Protein AF-A0A850H7E3-F1 (afdb_monomer)

Structure (mmCIF, N/CA/C/O backbone):
data_AF-A0A850H7E3-F1
#
_entry.id   AF-A0A850H7E3-F1
#
loop_
_atom_site.group_PDB
_atom_site.id
_atom_site.type_symbol
_atom_site.label_atom_id
_atom_site.label_alt_id
_atom_site.label_comp_id
_atom_site.label_asym_id
_atom_site.label_entity_id
_atom_site.label_seq_id
_atom_site.pdbx_PDB_ins_code
_atom_site.Cartn_x
_atom_site.Cartn_y
_atom_site.Cartn_z
_atom_site.occupancy
_atom_site.B_iso_or_equiv
_atom_site.auth_seq_id
_atom_site.auth_comp_id
_atom_site.auth_asym_id
_atom_site.auth_atom_id
_atom_site.pdbx_PDB_model_num
ATOM 1 N N . MET A 1 1 ? -4.028 -33.479 -9.562 1.00 43.28 1 MET A N 1
ATOM 2 C CA . MET A 1 1 ? -2.696 -32.838 -9.561 1.00 43.28 1 MET A CA 1
ATOM 3 C C . MET A 1 1 ? -2.918 -31.419 -10.043 1.00 43.28 1 MET A C 1
ATOM 5 O O . MET A 1 1 ? -3.562 -31.262 -11.069 1.00 43.28 1 MET A O 1
ATOM 9 N N . SER A 1 2 ? -2.573 -30.423 -9.227 1.00 51.19 2 SER A N 1
ATOM 10 C CA . SER A 1 2 ? -2.854 -29.012 -9.516 1.00 51.19 2 SER A CA 1
ATOM 11 C C . SER A 1 2 ? -1.908 -28.524 -10.608 1.00 51.19 2 SER A C 1
ATOM 13 O O . SER A 1 2 ? -0.6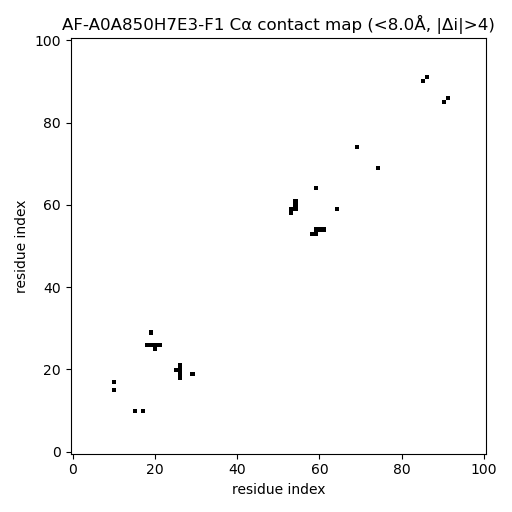99 -28.583 -10.418 1.00 51.19 2 SER A O 1
ATOM 15 N N . ASP A 1 3 ? -2.466 -28.048 -11.716 1.00 57.88 3 ASP A N 1
ATOM 16 C CA . ASP A 1 3 ? -1.761 -27.459 -12.863 1.00 57.88 3 ASP A CA 1
ATOM 17 C C . ASP A 1 3 ? -1.409 -25.987 -12.577 1.00 57.88 3 ASP A C 1
ATOM 19 O O . ASP A 1 3 ? -1.729 -25.074 -13.334 1.00 57.88 3 ASP A O 1
ATOM 23 N N . ALA A 1 4 ? -0.856 -25.728 -11.387 1.00 56.25 4 ALA A N 1
ATOM 24 C CA . ALA A 1 4 ? -0.347 -24.403 -11.068 1.00 56.25 4 ALA A CA 1
ATOM 25 C C . ALA A 1 4 ? 0.999 -24.256 -11.788 1.00 56.25 4 ALA A C 1
ATOM 27 O O . ALA A 1 4 ? 1.841 -25.145 -11.634 1.00 56.25 4 ALA A O 1
ATOM 28 N N . PRO A 1 5 ? 1.216 -23.184 -12.571 1.00 55.84 5 PRO A N 1
ATOM 29 C CA . PRO A 1 5 ? 2.503 -22.973 -13.213 1.00 55.84 5 PRO A CA 1
ATOM 30 C C . PRO A 1 5 ? 3.584 -22.941 -12.135 1.00 55.84 5 PRO A C 1
ATOM 32 O O . PRO A 1 5 ? 3.434 -22.245 -11.127 1.00 55.84 5 PRO A O 1
ATOM 35 N N . ASP A 1 6 ? 4.643 -23.722 -12.343 1.00 69.00 6 ASP A N 1
ATOM 36 C CA . ASP A 1 6 ? 5.800 -23.746 -11.457 1.00 69.00 6 ASP A CA 1
ATOM 37 C C . ASP A 1 6 ? 6.442 -22.358 -11.516 1.00 69.00 6 ASP A C 1
ATOM 39 O O . ASP A 1 6 ? 7.054 -21.968 -12.516 1.00 69.00 6 ASP A O 1
ATOM 43 N N . LEU A 1 7 ? 6.179 -21.545 -10.491 1.00 59.38 7 LEU A N 1
ATOM 44 C CA . LEU A 1 7 ? 6.781 -20.227 -10.401 1.00 59.38 7 LEU A CA 1
ATOM 45 C C . LEU A 1 7 ? 8.279 -20.440 -10.185 1.00 59.38 7 LEU A C 1
ATOM 47 O O . LEU A 1 7 ? 8.650 -21.195 -9.283 1.00 59.38 7 LEU A O 1
ATOM 51 N N . PRO A 1 8 ? 9.148 -19.785 -10.975 1.00 58.56 8 PRO A N 1
ATOM 52 C CA . PRO A 1 8 ? 10.580 -19.930 -10.795 1.00 58.56 8 PRO A CA 1
ATOM 53 C C . PRO A 1 8 ? 10.931 -19.573 -9.354 1.00 58.56 8 PRO A C 1
ATOM 55 O O . PRO A 1 8 ? 10.547 -18.513 -8.849 1.00 58.56 8 PRO A O 1
ATOM 58 N N . VAL A 1 9 ? 11.632 -20.488 -8.683 1.00 61.38 9 VAL A N 1
ATOM 59 C CA . VAL A 1 9 ? 12.078 -20.277 -7.309 1.00 61.38 9 VAL A CA 1
ATOM 60 C C . VAL A 1 9 ? 12.966 -19.041 -7.314 1.00 61.38 9 VAL A C 1
ATOM 62 O O . VAL A 1 9 ? 14.022 -19.023 -7.947 1.00 61.38 9 VAL A O 1
ATOM 65 N N . GLY A 1 10 ? 12.497 -17.986 -6.648 1.00 52.16 10 GLY A N 1
ATOM 66 C CA . GLY A 1 10 ? 13.242 -16.742 -6.537 1.00 52.16 10 GLY A CA 1
ATOM 67 C C . GLY A 1 10 ? 14.605 -16.963 -5.870 1.00 52.16 10 GLY A C 1
ATOM 68 O O . GLY A 1 10 ? 14.787 -17.939 -5.132 1.00 52.16 10 GLY A O 1
ATOM 69 N N . PRO A 1 11 ? 15.571 -16.061 -6.103 1.00 54.81 11 PRO A N 1
ATOM 70 C CA . PRO A 1 11 ? 16.864 -16.128 -5.452 1.00 54.81 11 PRO A CA 1
ATOM 71 C C . PRO A 1 11 ? 16.702 -16.174 -3.937 1.00 54.81 11 PRO A C 1
ATOM 73 O O . PRO A 1 11 ? 15.792 -15.572 -3.359 1.00 54.81 11 PRO A O 1
ATOM 76 N N . ARG A 1 12 ? 17.613 -16.895 -3.280 1.00 56.53 12 ARG A N 1
ATOM 77 C CA . ARG A 1 12 ? 17.671 -16.925 -1.817 1.00 56.53 12 ARG A CA 1
ATOM 78 C C . ARG A 1 12 ? 17.847 -15.499 -1.294 1.00 56.53 12 ARG A C 1
ATOM 80 O O . ARG A 1 12 ? 18.556 -14.696 -1.899 1.00 56.53 12 ARG A O 1
ATOM 87 N N . ALA A 1 13 ? 17.240 -15.194 -0.149 1.00 47.72 13 ALA A N 1
ATOM 88 C CA . ALA A 1 13 ? 17.417 -13.900 0.503 1.00 47.72 13 ALA A CA 1
ATOM 89 C C . ALA A 1 13 ? 18.919 -13.586 0.670 1.00 47.72 13 ALA A C 1
ATOM 91 O O . ALA A 1 13 ? 19.647 -14.344 1.309 1.00 47.72 13 ALA A O 1
ATOM 92 N N . GLY A 1 14 ? 19.378 -12.485 0.065 1.00 53.12 14 GLY A N 1
ATOM 93 C CA . GLY A 1 14 ? 20.781 -12.051 0.084 1.00 53.12 14 GLY A CA 1
ATOM 94 C C . GLY A 1 14 ? 21.596 -12.378 -1.174 1.00 53.12 14 GLY A C 1
ATOM 95 O O . GLY A 1 14 ? 22.686 -11.829 -1.325 1.00 53.12 14 GLY A O 1
ATOM 96 N N . ASP A 1 15 ? 21.077 -13.195 -2.093 1.00 60.50 15 ASP A N 1
ATOM 97 C CA . ASP A 1 15 ? 21.722 -13.457 -3.380 1.00 60.50 15 ASP A CA 1
ATOM 98 C C . ASP A 1 15 ? 21.415 -12.331 -4.379 1.00 60.50 15 ASP A C 1
ATOM 100 O O . ASP A 1 15 ? 20.276 -12.133 -4.808 1.00 60.50 15 ASP A O 1
ATOM 104 N N . ARG A 1 16 ? 22.445 -11.545 -4.709 1.00 54.47 16 ARG A N 1
ATOM 105 C CA . ARG A 1 16 ? 22.347 -10.402 -5.628 1.00 54.47 16 ARG A CA 1
ATOM 106 C C . ARG A 1 16 ? 22.673 -10.767 -7.078 1.00 54.47 16 ARG A C 1
ATOM 108 O O . ARG A 1 16 ? 22.382 -9.942 -7.949 1.00 54.47 16 ARG A O 1
ATOM 115 N N . GLU A 1 17 ? 23.232 -11.952 -7.339 1.00 60.44 17 GLU A N 1
ATOM 116 C CA . GLU A 1 17 ? 23.808 -12.317 -8.644 1.00 60.44 17 GLU A CA 1
ATOM 117 C C . GLU A 1 17 ? 22.936 -13.241 -9.497 1.00 60.44 17 GLU A C 1
ATOM 119 O O . GLU A 1 17 ? 23.107 -13.260 -10.711 1.00 60.44 17 GLU A O 1
ATOM 124 N N . THR A 1 18 ? 21.961 -13.949 -8.924 1.00 66.56 18 THR A N 1
ATOM 125 C CA . THR A 1 18 ? 21.050 -14.778 -9.731 1.00 66.56 18 THR A CA 1
ATOM 126 C C . THR A 1 18 ? 20.168 -13.916 -10.646 1.00 66.56 18 THR A C 1
ATOM 128 O O . THR A 1 18 ? 19.382 -13.087 -10.173 1.00 66.56 18 THR A O 1
ATOM 131 N N . THR A 1 19 ? 20.278 -14.129 -11.957 1.00 66.12 19 THR A N 1
ATOM 132 C CA . THR A 1 19 ? 19.403 -13.546 -12.982 1.00 66.12 19 THR A CA 1
ATOM 133 C C . THR A 1 19 ? 18.313 -14.543 -13.386 1.00 66.12 19 THR A C 1
ATOM 135 O O . THR A 1 19 ? 18.529 -15.751 -13.450 1.00 66.12 19 THR A O 1
ATOM 138 N N . PHE A 1 20 ? 17.111 -14.038 -13.632 1.00 71.69 20 PHE A N 1
ATOM 139 C CA . PHE A 1 20 ? 15.949 -14.766 -14.133 1.00 71.69 20 PHE A CA 1
ATOM 140 C C . PHE A 1 20 ? 15.899 -14.807 -15.664 1.00 71.69 20 PHE A C 1
ATOM 142 O O . PHE A 1 20 ? 15.336 -15.738 -16.236 1.00 71.69 20 PHE A O 1
ATOM 149 N N . PHE A 1 21 ? 16.452 -13.787 -16.326 1.00 80.50 21 PHE A N 1
ATOM 150 C CA . PHE A 1 21 ? 16.476 -13.662 -17.782 1.00 80.50 21 PHE A CA 1
ATOM 151 C C . PHE A 1 21 ? 17.857 -13.221 -18.277 1.00 80.50 21 PHE A C 1
ATOM 153 O O . PHE A 1 21 ? 18.567 -12.501 -17.578 1.00 80.50 21 PHE A O 1
ATOM 160 N N . ASP A 1 22 ? 18.197 -13.595 -19.514 1.00 80.56 22 ASP A N 1
ATOM 161 C CA . ASP A 1 22 ? 19.421 -13.134 -20.193 1.00 80.56 22 ASP A CA 1
ATOM 162 C C . ASP A 1 22 ? 19.348 -11.650 -20.586 1.00 80.56 22 ASP A C 1
ATOM 164 O O . ASP A 1 22 ? 20.363 -10.963 -20.685 1.00 80.56 22 ASP A O 1
ATOM 168 N N . ASP A 1 23 ? 18.134 -11.149 -20.831 1.00 82.69 23 ASP A N 1
ATOM 169 C CA . ASP A 1 23 ? 17.886 -9.745 -21.140 1.00 82.69 23 ASP A CA 1
ATOM 170 C C . ASP A 1 23 ? 17.928 -8.922 -19.839 1.00 82.69 23 ASP A C 1
ATOM 172 O O . ASP A 1 23 ? 17.034 -9.071 -18.995 1.00 82.69 23 ASP A O 1
ATOM 176 N N . PRO A 1 24 ? 18.919 -8.025 -19.670 1.00 75.94 24 PRO A N 1
ATOM 177 C CA . PRO A 1 24 ? 19.110 -7.293 -18.423 1.00 75.94 24 PRO A CA 1
ATOM 178 C C . PRO A 1 24 ? 17.944 -6.348 -18.103 1.00 75.94 24 PRO A C 1
ATOM 180 O O . PRO A 1 24 ? 17.676 -6.077 -16.934 1.00 75.94 24 PRO A O 1
ATOM 183 N N . VAL A 1 25 ? 17.211 -5.855 -19.109 1.00 80.12 25 VAL A N 1
ATOM 184 C CA . VAL A 1 25 ? 16.035 -5.002 -18.880 1.00 80.12 25 VAL A CA 1
ATOM 185 C C . VAL A 1 25 ? 14.889 -5.835 -18.309 1.00 80.12 25 VAL A C 1
ATOM 187 O O . VAL A 1 25 ? 14.252 -5.420 -17.337 1.00 80.12 25 VAL A O 1
ATOM 190 N N . LYS A 1 26 ? 14.652 -7.031 -18.863 1.00 80.75 26 LYS A N 1
ATOM 191 C CA . LYS A 1 26 ? 13.615 -7.954 -18.368 1.00 80.75 26 LYS A CA 1
ATOM 192 C C . LYS A 1 26 ? 13.951 -8.490 -16.981 1.00 80.75 26 LYS A C 1
ATOM 194 O O . LYS A 1 26 ? 13.059 -8.576 -16.139 1.00 80.75 26 LYS A O 1
ATOM 199 N N . ASP A 1 27 ? 15.221 -8.803 -16.732 1.00 79.50 27 ASP A N 1
ATOM 200 C CA . ASP A 1 27 ? 15.690 -9.264 -15.426 1.00 79.50 27 ASP A CA 1
ATOM 201 C C . ASP A 1 27 ? 15.461 -8.212 -14.334 1.00 79.50 27 ASP A C 1
ATOM 203 O O . ASP A 1 27 ? 14.845 -8.492 -13.302 1.00 79.50 27 ASP A O 1
ATOM 207 N N . HIS A 1 28 ? 15.870 -6.966 -14.590 1.00 74.19 28 HIS A N 1
ATOM 208 C CA . HIS A 1 28 ? 15.654 -5.867 -13.655 1.00 74.19 28 HIS A CA 1
ATOM 209 C C . HIS A 1 28 ? 14.170 -5.582 -13.417 1.00 74.19 28 HIS A C 1
ATOM 211 O O . HIS A 1 28 ? 13.779 -5.370 -12.269 1.00 74.19 28 HIS A O 1
ATOM 217 N N . LEU A 1 29 ? 13.336 -5.624 -14.462 1.00 81.62 29 LEU A N 1
ATOM 218 C CA . LEU A 1 29 ? 11.889 -5.449 -14.326 1.00 81.62 29 LEU A CA 1
ATOM 219 C C . LEU A 1 29 ? 11.279 -6.528 -13.420 1.00 81.62 29 LEU A C 1
ATOM 221 O O . LEU A 1 29 ? 10.538 -6.199 -12.492 1.00 81.62 29 LEU A O 1
ATOM 225 N N . LEU A 1 30 ? 11.603 -7.804 -13.662 1.00 81.19 30 LEU A N 1
ATOM 226 C CA . LEU A 1 30 ? 11.093 -8.907 -12.850 1.00 81.19 30 LEU A CA 1
ATOM 227 C C . LEU A 1 30 ? 11.584 -8.797 -11.405 1.00 81.19 30 LEU A C 1
ATOM 229 O O . LEU A 1 30 ? 10.786 -8.934 -10.481 1.00 81.19 30 LEU A O 1
ATOM 233 N N . ARG A 1 31 ? 12.864 -8.476 -11.191 1.00 77.69 31 ARG A N 1
ATOM 234 C CA . ARG A 1 31 ? 13.414 -8.261 -9.848 1.00 77.69 31 ARG A CA 1
ATOM 235 C C . ARG A 1 31 ? 12.688 -7.131 -9.117 1.00 77.69 31 ARG A C 1
ATOM 237 O O . ARG A 1 31 ? 12.309 -7.304 -7.962 1.00 77.69 31 ARG A O 1
ATOM 244 N N . SER A 1 32 ? 12.446 -5.999 -9.778 1.00 78.75 32 SER A N 1
ATOM 245 C CA . SER A 1 32 ? 11.660 -4.900 -9.208 1.00 78.75 32 SER A CA 1
ATOM 246 C C . SER A 1 32 ? 10.233 -5.331 -8.867 1.00 78.75 32 SER A C 1
ATOM 248 O O . SER A 1 32 ? 9.749 -5.001 -7.786 1.00 78.75 32 SER A O 1
ATOM 250 N N . LEU A 1 33 ? 9.575 -6.103 -9.737 1.00 84.56 33 LEU A N 1
ATOM 251 C CA . LEU A 1 33 ? 8.223 -6.610 -9.497 1.00 84.56 33 LEU A CA 1
ATOM 252 C C . LEU A 1 33 ? 8.168 -7.568 -8.300 1.00 84.56 33 LEU A C 1
ATOM 254 O O . LEU A 1 33 ? 7.272 -7.450 -7.462 1.00 84.56 33 LEU A O 1
ATOM 258 N N . VAL A 1 34 ? 9.133 -8.485 -8.192 1.00 81.81 34 VAL A N 1
ATOM 259 C CA . VAL A 1 34 ? 9.257 -9.409 -7.057 1.00 81.81 34 VAL A CA 1
ATOM 260 C C . VAL A 1 34 ? 9.441 -8.626 -5.759 1.00 81.81 34 VAL A C 1
ATOM 262 O O . VAL A 1 34 ? 8.687 -8.846 -4.814 1.00 81.81 34 VAL A O 1
ATOM 265 N N . THR A 1 35 ? 10.364 -7.659 -5.732 1.00 81.94 35 THR A N 1
ATOM 266 C CA . THR A 1 35 ? 10.589 -6.801 -4.559 1.00 81.94 35 THR A CA 1
ATOM 267 C C . THR A 1 35 ? 9.315 -6.060 -4.153 1.00 81.94 35 THR A C 1
ATOM 269 O O . THR A 1 35 ? 8.904 -6.143 -3.000 1.00 81.94 35 THR A O 1
ATOM 272 N N . VAL A 1 36 ? 8.633 -5.390 -5.090 1.00 86.56 36 VAL A N 1
ATOM 273 C CA . VAL A 1 36 ? 7.378 -4.669 -4.798 1.00 86.56 36 VAL A CA 1
ATOM 274 C C . VAL A 1 36 ? 6.292 -5.616 -4.280 1.00 86.56 36 VAL A C 1
ATOM 276 O O . VAL A 1 36 ? 5.551 -5.260 -3.367 1.00 86.56 36 VAL A O 1
ATOM 279 N N . THR A 1 37 ? 6.207 -6.832 -4.821 1.00 86.06 37 THR A N 1
ATOM 280 C CA . THR A 1 37 ? 5.236 -7.842 -4.377 1.00 86.06 37 THR A CA 1
ATOM 281 C C . THR A 1 37 ? 5.520 -8.304 -2.947 1.00 86.06 37 THR A C 1
ATOM 283 O O . THR A 1 37 ? 4.590 -8.416 -2.147 1.00 86.06 37 THR A O 1
ATOM 286 N N . MET A 1 38 ? 6.791 -8.528 -2.601 1.00 84.31 38 MET A N 1
ATOM 287 C CA . MET A 1 38 ? 7.200 -8.891 -1.241 1.00 84.31 38 MET A CA 1
ATOM 288 C C . MET A 1 38 ? 6.889 -7.769 -0.245 1.00 84.31 38 MET A C 1
ATOM 290 O O . MET A 1 38 ? 6.246 -8.019 0.774 1.00 84.31 38 MET A O 1
ATOM 294 N N . GLU A 1 39 ? 7.255 -6.526 -0.566 1.00 88.88 39 GLU A N 1
ATOM 295 C CA . GLU A 1 39 ? 6.948 -5.358 0.271 1.00 88.88 39 GLU A CA 1
ATOM 296 C C . GLU A 1 39 ? 5.430 -5.159 0.446 1.00 88.88 39 GLU A C 1
ATOM 298 O O . GLU A 1 39 ? 4.952 -4.848 1.542 1.00 88.88 39 GLU A O 1
ATOM 303 N N . LEU A 1 40 ? 4.637 -5.401 -0.607 1.00 91.69 40 LEU A N 1
ATOM 304 C CA . LEU A 1 40 ? 3.175 -5.357 -0.536 1.00 91.69 40 LEU A CA 1
ATOM 305 C C . LEU A 1 40 ? 2.614 -6.448 0.387 1.00 91.69 40 LEU A C 1
ATOM 307 O O . LEU A 1 40 ? 1.680 -6.171 1.140 1.00 91.69 40 LEU A O 1
ATOM 311 N N . SER A 1 41 ? 3.171 -7.662 0.352 1.00 91.50 41 SER A N 1
ATOM 312 C CA . SER A 1 41 ? 2.770 -8.754 1.249 1.00 91.50 41 SER A CA 1
ATOM 313 C C . SER A 1 41 ? 2.998 -8.375 2.711 1.00 91.50 41 SER A C 1
ATOM 315 O O . SER A 1 41 ? 2.063 -8.411 3.504 1.00 91.50 41 SER A O 1
ATOM 317 N N . VAL A 1 42 ? 4.205 -7.911 3.050 1.00 94.56 42 VAL A N 1
ATOM 318 C CA . VAL A 1 42 ? 4.547 -7.477 4.416 1.00 94.56 42 VAL A CA 1
ATOM 319 C C . VAL A 1 42 ? 3.658 -6.315 4.866 1.00 94.56 42 VAL A C 1
ATOM 321 O O . VAL A 1 42 ? 3.190 -6.281 6.005 1.00 94.56 42 VAL A O 1
ATOM 324 N N . THR A 1 43 ? 3.376 -5.368 3.967 1.00 95.19 43 THR A N 1
ATOM 325 C CA . THR A 1 43 ? 2.468 -4.248 4.251 1.00 95.19 43 THR A CA 1
ATOM 326 C C . THR A 1 43 ? 1.053 -4.738 4.568 1.00 95.19 43 THR A C 1
ATOM 328 O O . THR A 1 43 ? 0.448 -4.255 5.525 1.00 95.19 43 THR A O 1
ATOM 331 N N . ARG A 1 44 ? 0.528 -5.708 3.806 1.00 95.19 44 ARG A N 1
ATOM 332 C CA . ARG A 1 44 ? -0.795 -6.308 4.046 1.00 95.19 44 ARG A CA 1
ATOM 333 C C . ARG A 1 44 ? -0.853 -7.055 5.374 1.00 95.19 44 ARG A C 1
ATOM 335 O O . ARG A 1 44 ? -1.799 -6.839 6.125 1.00 95.19 44 ARG A O 1
ATOM 342 N N . ASP A 1 45 ? 0.169 -7.840 5.702 1.00 97.25 45 ASP A N 1
ATOM 343 C CA . ASP A 1 45 ? 0.244 -8.548 6.987 1.00 97.25 45 ASP A CA 1
ATOM 344 C C . ASP A 1 45 ? 0.266 -7.567 8.165 1.00 97.25 45 ASP A C 1
ATOM 346 O O . ASP A 1 45 ? -0.409 -7.759 9.183 1.00 97.25 45 ASP A O 1
ATOM 350 N N . ARG A 1 46 ? 0.997 -6.455 8.013 1.00 97.31 46 ARG A N 1
ATOM 351 C CA . ARG A 1 46 ? 1.044 -5.395 9.021 1.00 97.31 46 ARG A CA 1
ATOM 352 C C . ARG A 1 46 ? -0.296 -4.672 9.165 1.00 97.31 46 ARG A C 1
ATOM 354 O O . ARG A 1 46 ? -0.675 -4.359 10.291 1.00 97.31 46 ARG A O 1
ATOM 361 N N . LEU A 1 47 ? -1.009 -4.419 8.067 1.00 95.06 47 LEU A N 1
ATOM 362 C CA . LEU A 1 47 ? -2.360 -3.848 8.104 1.00 95.06 47 LEU A CA 1
ATOM 363 C C . LEU A 1 47 ? -3.336 -4.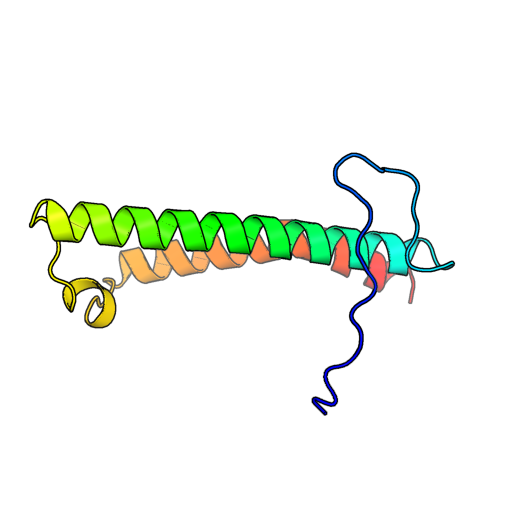789 8.814 1.00 95.06 47 LEU A C 1
ATOM 365 O O . LEU A 1 47 ? -3.955 -4.365 9.781 1.00 95.06 47 LEU A O 1
ATOM 369 N N . ALA A 1 48 ? -3.380 -6.068 8.439 1.00 93.56 48 ALA A N 1
ATOM 370 C CA . ALA A 1 48 ? -4.227 -7.061 9.102 1.00 93.56 48 ALA A CA 1
ATOM 371 C C . ALA A 1 48 ? -3.936 -7.158 10.613 1.00 93.56 48 ALA A C 1
ATOM 373 O O . ALA A 1 48 ? -4.850 -7.241 11.432 1.00 93.56 48 ALA A O 1
ATOM 374 N N . SER A 1 49 ? -2.659 -7.078 11.001 1.00 95.69 49 SER A N 1
ATOM 375 C CA . SER A 1 49 ? -2.259 -7.055 12.414 1.00 95.69 49 SER A CA 1
ATOM 376 C C . SER A 1 49 ? -2.760 -5.801 13.143 1.00 95.69 49 SER A C 1
ATOM 378 O O . SER A 1 49 ? -3.230 -5.891 14.275 1.00 95.69 49 SER A O 1
ATOM 380 N N . LEU A 1 50 ? -2.684 -4.626 12.505 1.00 95.38 50 LEU A N 1
ATOM 381 C CA . LEU A 1 50 ? -3.220 -3.380 13.064 1.00 95.38 50 LEU A CA 1
ATOM 382 C C . LEU A 1 50 ? -4.744 -3.444 13.223 1.00 95.38 50 LEU A C 1
ATOM 384 O O . LEU A 1 50 ? -5.259 -3.037 14.261 1.00 95.38 50 LEU A O 1
ATOM 388 N N . GLU A 1 51 ? -5.455 -3.981 12.233 1.00 92.56 51 GLU A N 1
ATOM 389 C CA . GLU A 1 51 ? -6.908 -4.169 12.282 1.00 92.56 51 GLU A CA 1
ATOM 390 C C . GLU A 1 51 ? -7.315 -5.098 13.433 1.00 92.56 51 GLU A C 1
ATOM 392 O O . GLU A 1 51 ? -8.228 -4.777 14.196 1.00 92.56 51 GLU A O 1
ATOM 397 N N . ALA A 1 52 ? -6.588 -6.204 13.625 1.00 92.56 52 ALA A N 1
ATOM 398 C CA . ALA A 1 52 ? -6.812 -7.123 14.737 1.00 92.56 52 ALA A CA 1
ATOM 399 C C . ALA A 1 52 ? -6.614 -6.442 16.104 1.00 92.56 52 ALA A C 1
ATOM 401 O O . ALA A 1 52 ? -7.477 -6.563 16.974 1.00 92.56 52 ALA A O 1
ATOM 402 N N . LEU A 1 53 ? -5.532 -5.674 16.276 1.00 95.69 53 LEU A N 1
ATOM 403 C CA . LEU A 1 53 ? -5.249 -4.945 17.520 1.00 95.69 53 LEU A CA 1
ATOM 404 C C . LEU A 1 53 ? -6.288 -3.847 17.809 1.00 95.69 53 LEU A C 1
ATOM 406 O O . LEU A 1 53 ? -6.702 -3.660 18.955 1.00 95.69 53 LEU A O 1
ATOM 410 N N . LEU A 1 54 ? -6.740 -3.118 16.785 1.00 94.12 54 LEU A N 1
ATOM 411 C CA . LEU A 1 54 ? -7.785 -2.094 16.923 1.00 94.12 54 LEU A CA 1
ATOM 412 C C . LEU A 1 54 ? -9.143 -2.700 17.293 1.00 94.12 54 LEU A C 1
ATOM 414 O O . LEU A 1 54 ? -9.884 -2.115 18.085 1.00 94.12 54 LEU A O 1
ATOM 418 N N .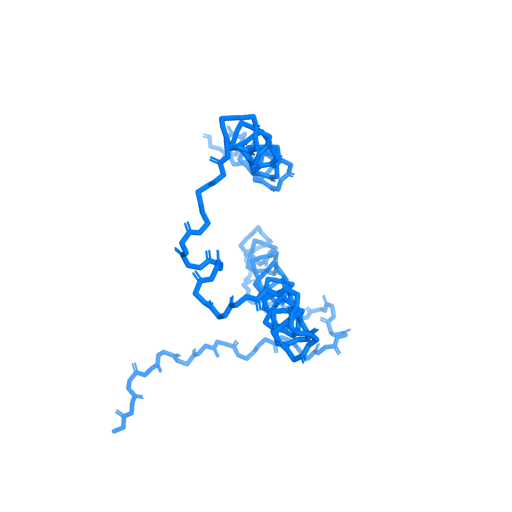 LYS A 1 55 ? -9.448 -3.886 16.760 1.00 92.56 55 LYS A N 1
ATOM 419 C CA . LYS A 1 55 ? -10.635 -4.656 17.135 1.00 92.56 55 LYS A CA 1
ATOM 420 C C . LYS A 1 55 ? -10.547 -5.171 18.571 1.00 92.56 55 LYS A C 1
ATOM 422 O O . LYS A 1 55 ? -11.501 -5.010 19.326 1.00 92.56 55 LYS A O 1
ATOM 427 N N . GLU A 1 56 ? -9.421 -5.768 18.960 1.00 94.06 56 GLU A N 1
ATOM 428 C CA . GLU A 1 56 ? -9.202 -6.297 20.316 1.00 94.06 56 GLU A CA 1
ATOM 429 C C . GLU A 1 56 ? -9.278 -5.193 21.380 1.00 94.06 56 GLU A C 1
ATOM 431 O O . GLU A 1 56 ? -9.878 -5.382 22.435 1.00 94.06 56 GLU A O 1
ATOM 436 N N . SER A 1 57 ? -8.741 -4.011 21.073 1.00 95.06 57 SER A N 1
ATOM 437 C CA . SER A 1 57 ? -8.825 -2.831 21.944 1.00 95.06 57 SER A CA 1
ATOM 438 C C . SER A 1 57 ? -10.201 -2.150 21.955 1.00 95.06 57 SER A C 1
ATOM 440 O O . SER A 1 57 ? -10.402 -1.205 22.717 1.00 95.06 57 SER A O 1
ATOM 442 N N . GLY A 1 58 ? -11.152 -2.606 21.132 1.00 92.00 58 GLY A N 1
ATOM 443 C CA . GLY A 1 58 ? -12.502 -2.044 21.044 1.00 92.00 58 GLY A CA 1
ATOM 444 C C . GLY A 1 58 ? -12.575 -0.649 20.412 1.00 92.00 58 GLY A C 1
ATOM 445 O O . GLY A 1 58 ? -13.601 0.015 20.535 1.00 92.00 58 GLY A O 1
ATOM 446 N N . VAL A 1 59 ? -11.508 -0.192 19.746 1.00 92.75 59 VAL A N 1
ATOM 447 C CA . VAL A 1 59 ? -11.441 1.135 19.103 1.00 92.75 59 VAL A CA 1
ATOM 448 C C . VAL A 1 59 ? -12.236 1.159 17.798 1.00 92.75 59 VAL A C 1
ATOM 450 O O . VAL A 1 59 ? -12.858 2.167 17.468 1.00 92.75 59 VAL A O 1
ATOM 453 N N . VAL A 1 60 ? -12.218 0.053 17.050 1.00 89.12 60 VAL A N 1
ATOM 454 C CA . VAL A 1 60 ? -12.873 -0.080 15.742 1.00 89.12 60 VAL A CA 1
ATOM 455 C C . VAL A 1 60 ? -13.684 -1.377 15.727 1.00 89.12 60 VAL A C 1
ATOM 457 O O . VAL A 1 60 ? -13.185 -2.424 16.138 1.00 89.12 60 VAL A O 1
ATOM 460 N N . SER A 1 61 ? -14.941 -1.332 15.273 1.00 87.19 61 SER A N 1
ATOM 461 C CA . SER A 1 61 ? -15.722 -2.556 15.050 1.00 87.19 61 SER A CA 1
ATOM 462 C C . SER A 1 61 ? -15.245 -3.265 13.780 1.00 87.19 61 SER A C 1
ATOM 464 O O . SER A 1 61 ? -14.723 -2.625 12.872 1.00 87.19 61 SER A O 1
ATOM 466 N N . ALA A 1 62 ? -15.446 -4.584 13.691 1.00 80.50 62 ALA A N 1
ATOM 467 C CA . ALA A 1 62 ? -15.050 -5.349 12.503 1.00 80.50 62 ALA A CA 1
ATOM 468 C C . ALA A 1 62 ? -15.632 -4.749 11.207 1.00 80.50 62 ALA A C 1
ATOM 470 O O . ALA A 1 62 ? -14.924 -4.625 10.215 1.00 80.50 62 ALA A O 1
ATOM 471 N N . ASP A 1 63 ? -16.877 -4.279 11.267 1.00 87.94 63 ASP A N 1
ATOM 472 C CA . ASP A 1 63 ? -17.607 -3.778 10.101 1.00 87.94 63 ASP A CA 1
ATOM 473 C C . ASP A 1 63 ? -17.269 -2.312 9.768 1.00 87.94 63 ASP A C 1
ATOM 475 O O . ASP A 1 63 ? -17.616 -1.815 8.696 1.00 87.94 63 ASP A O 1
ATOM 479 N N . ALA A 1 64 ? -16.616 -1.579 10.679 1.00 88.69 64 ALA A N 1
ATOM 480 C CA . ALA A 1 64 ? -16.340 -0.154 10.490 1.00 88.69 64 ALA A CA 1
ATOM 481 C C . ALA A 1 64 ? -15.358 0.103 9.342 1.00 88.69 64 ALA A C 1
ATOM 483 O O . ALA A 1 64 ? -15.457 1.137 8.690 1.00 88.69 64 ALA A O 1
ATOM 484 N 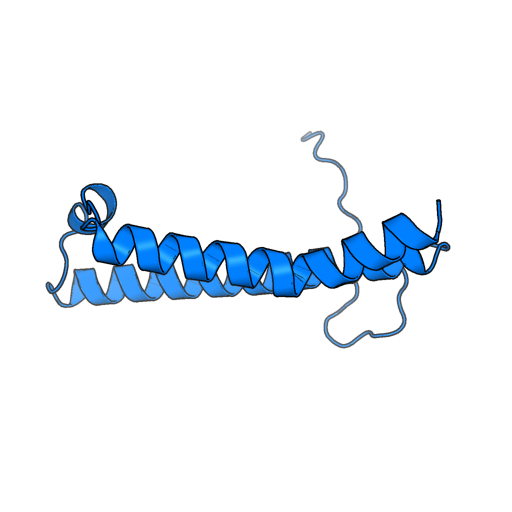N . LEU A 1 65 ? -14.435 -0.825 9.076 1.00 84.19 65 LEU A N 1
ATOM 485 C CA . LEU A 1 65 ? -13.527 -0.734 7.930 1.00 84.19 65 LEU A CA 1
ATOM 486 C C . LEU A 1 65 ? -14.258 -0.988 6.610 1.00 84.19 65 LEU A C 1
ATOM 488 O O . LEU A 1 65 ? -14.109 -0.198 5.680 1.00 84.19 65 LEU A O 1
ATOM 492 N N . ASP A 1 66 ? -15.093 -2.027 6.555 1.00 85.81 66 ASP A N 1
ATOM 493 C CA . ASP A 1 66 ? -15.851 -2.398 5.351 1.00 85.81 66 ASP A CA 1
ATOM 494 C C . ASP A 1 66 ? -16.898 -1.344 4.968 1.00 85.81 66 ASP A C 1
ATOM 496 O O . ASP A 1 66 ? -17.227 -1.163 3.795 1.00 85.81 66 ASP A O 1
ATOM 500 N N . THR A 1 67 ? -17.418 -0.624 5.962 1.00 91.88 67 THR A N 1
ATOM 501 C CA . THR A 1 67 ? -18.425 0.429 5.773 1.00 91.88 67 THR A CA 1
ATOM 502 C C . THR A 1 67 ? -17.830 1.836 5.697 1.00 91.88 67 THR A C 1
ATOM 504 O O . THR A 1 67 ? -18.569 2.795 5.456 1.00 91.88 67 THR A O 1
ATOM 507 N N . LEU A 1 68 ? -16.510 1.986 5.870 1.00 90.50 68 LEU A N 1
ATOM 508 C CA . LEU A 1 68 ? -15.847 3.286 5.876 1.00 90.50 68 LEU A CA 1
ATOM 509 C C . LEU A 1 68 ? -15.997 3.984 4.522 1.00 90.50 68 LEU A C 1
ATOM 511 O O . LEU A 1 68 ? -15.353 3.625 3.534 1.00 90.50 68 LEU A O 1
ATOM 515 N N . GLN A 1 69 ? -16.766 5.068 4.507 1.00 92.81 69 GLN A N 1
ATOM 516 C CA . GLN A 1 69 ? -16.785 6.012 3.398 1.00 92.81 69 GLN A CA 1
ATOM 517 C C . GLN A 1 69 ? -15.865 7.190 3.729 1.00 92.81 69 GLN A C 1
ATOM 519 O O . GLN A 1 69 ? -16.175 7.963 4.638 1.00 92.81 69 GLN A O 1
ATOM 524 N N . PRO A 1 70 ? -14.716 7.337 3.041 1.00 89.81 70 PRO A N 1
ATOM 525 C CA . PRO A 1 70 ? -13.886 8.517 3.215 1.00 89.81 70 PRO A CA 1
ATOM 526 C C . PRO A 1 70 ? -14.663 9.757 2.769 1.00 89.81 70 PRO A C 1
ATOM 528 O O . PRO A 1 70 ? -15.357 9.735 1.751 1.00 89.81 70 PRO A O 1
ATOM 531 N N . ASP A 1 71 ? -14.514 10.851 3.512 1.00 95.88 71 ASP A N 1
ATOM 532 C CA . ASP A 1 71 ? -15.018 12.141 3.062 1.00 95.88 71 ASP A CA 1
ATOM 533 C C . ASP A 1 71 ? -14.302 12.607 1.779 1.00 95.88 71 ASP A C 1
ATOM 535 O O . ASP A 1 71 ? -13.278 12.058 1.353 1.00 95.88 71 ASP A O 1
ATOM 539 N N . MET A 1 72 ? -14.866 13.637 1.146 1.00 95.81 72 MET A N 1
ATOM 540 C CA . MET A 1 72 ? -14.357 14.200 -0.108 1.00 95.81 72 MET A CA 1
ATOM 541 C C . MET A 1 72 ? -12.870 14.570 -0.028 1.00 95.81 72 MET A C 1
ATOM 543 O O . MET A 1 72 ? -12.123 14.339 -0.980 1.00 95.81 72 MET A O 1
ATOM 547 N N . GL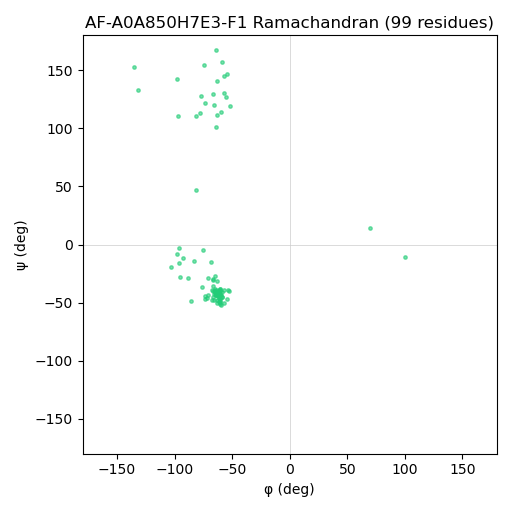U A 1 73 ? -12.431 15.128 1.099 1.00 96.69 73 GLU A N 1
ATOM 548 C CA . GLU A 1 73 ? -11.050 15.574 1.265 1.00 96.69 73 GLU A CA 1
ATOM 549 C C . GLU A 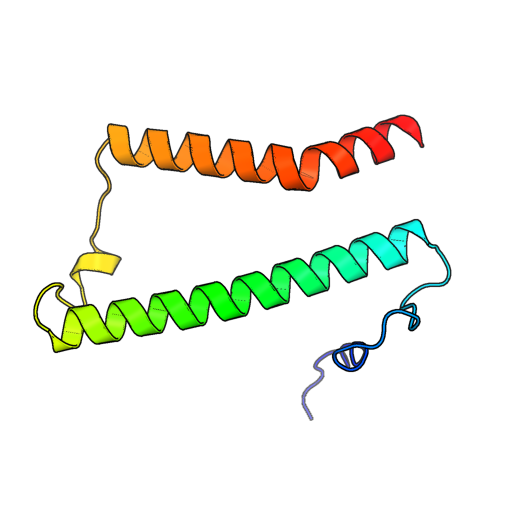1 73 ? -10.096 14.387 1.432 1.00 96.69 73 GLU A C 1
ATOM 551 O O . GLU A 1 73 ? -9.069 14.307 0.759 1.00 96.69 73 GLU A O 1
ATOM 556 N N . THR A 1 74 ? -10.464 13.404 2.248 1.00 95.06 74 THR A N 1
ATOM 557 C CA . THR A 1 74 ? -9.713 12.162 2.447 1.00 95.06 74 THR A CA 1
ATOM 558 C C . THR A 1 74 ? -9.595 11.382 1.144 1.00 95.06 74 THR A C 1
ATOM 560 O O . THR A 1 74 ? -8.513 10.890 0.811 1.00 95.06 74 THR A O 1
ATOM 563 N N . ALA A 1 75 ? -10.680 11.284 0.372 1.00 94.56 75 ALA A N 1
ATOM 564 C CA . ALA A 1 75 ? -10.668 10.650 -0.941 1.00 94.56 75 ALA A CA 1
ATOM 565 C C . ALA A 1 75 ? -9.696 11.363 -1.896 1.00 94.56 75 ALA A C 1
ATOM 567 O O . ALA A 1 75 ? -8.858 10.710 -2.520 1.00 94.56 75 ALA A O 1
ATOM 568 N N . ARG A 1 76 ? -9.734 12.702 -1.946 1.00 96.69 76 ARG A N 1
ATOM 569 C CA . ARG A 1 76 ? -8.828 13.525 -2.764 1.00 96.69 76 ARG A CA 1
ATOM 570 C C . ARG A 1 76 ? -7.361 13.364 -2.357 1.00 96.69 76 ARG A C 1
ATOM 572 O O . ARG A 1 76 ? -6.492 13.239 -3.219 1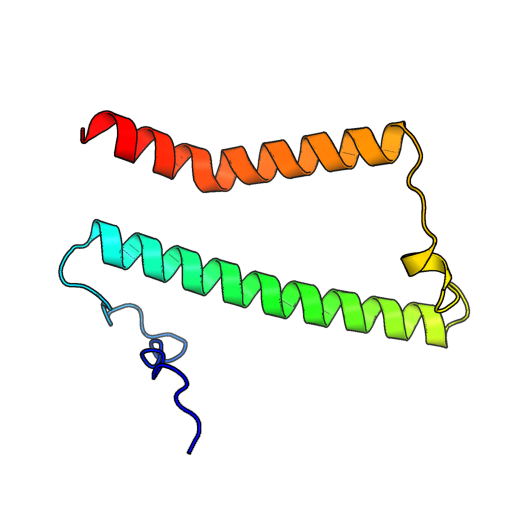.00 96.69 76 ARG A O 1
ATOM 579 N N . LEU A 1 77 ? -7.068 13.337 -1.058 1.00 96.19 77 LEU A N 1
ATOM 580 C CA . LEU A 1 77 ? -5.712 13.118 -0.548 1.00 96.19 77 LEU A CA 1
ATOM 581 C C . LEU A 1 77 ? -5.191 11.722 -0.911 1.00 96.19 77 LEU A C 1
ATOM 583 O O . LEU A 1 77 ? -4.048 11.584 -1.350 1.00 96.19 77 LEU A O 1
ATOM 587 N N . ARG A 1 78 ? -6.036 10.690 -0.794 1.00 94.88 78 ARG A N 1
ATOM 588 C CA . ARG A 1 78 ? -5.699 9.316 -1.203 1.00 94.88 78 ARG A CA 1
ATOM 589 C C . ARG A 1 78 ? -5.475 9.202 -2.712 1.00 94.88 78 ARG A C 1
ATOM 591 O O . ARG A 1 78 ? -4.566 8.488 -3.132 1.00 94.88 78 ARG A O 1
ATOM 598 N N . GLU A 1 79 ? -6.260 9.912 -3.521 1.00 95.75 79 GLU A N 1
ATOM 599 C CA . GLU A 1 79 ? -6.065 10.007 -4.973 1.00 95.75 79 GLU A CA 1
ATOM 600 C C . GLU A 1 79 ? -4.697 10.590 -5.326 1.00 95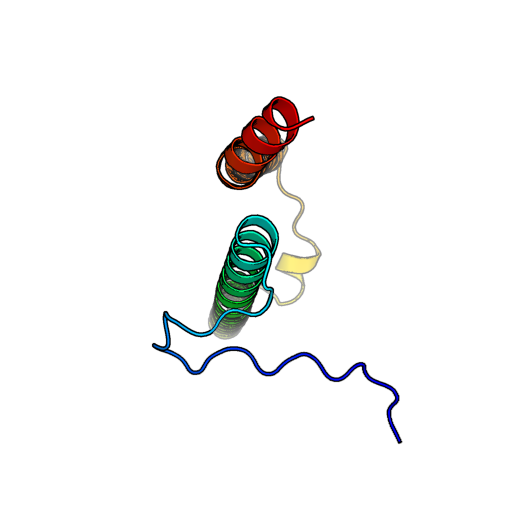.75 79 GLU A C 1
ATOM 602 O O . GLU A 1 79 ? -3.932 9.988 -6.082 1.00 95.75 79 GLU A O 1
ATOM 607 N N . ALA A 1 80 ? -4.369 11.742 -4.737 1.00 95.44 80 ALA A N 1
ATOM 608 C CA . ALA A 1 80 ? -3.109 12.430 -4.979 1.00 95.44 80 ALA A CA 1
ATOM 609 C C . ALA A 1 80 ? -1.910 11.575 -4.545 1.00 95.44 80 ALA A C 1
ATOM 611 O O . ALA A 1 80 ? -0.938 11.449 -5.290 1.00 95.44 80 ALA A O 1
ATOM 612 N N . ALA A 1 81 ? -1.997 10.937 -3.373 1.00 93.12 81 ALA A N 1
ATOM 613 C CA . ALA A 1 81 ? -0.957 10.043 -2.876 1.00 93.12 81 ALA A CA 1
ATOM 614 C C . ALA A 1 81 ? -0.738 8.841 -3.808 1.00 93.12 81 ALA A C 1
ATOM 616 O O . ALA A 1 81 ? 0.404 8.508 -4.125 1.00 93.12 81 ALA A O 1
ATOM 617 N N . ARG A 1 82 ? -1.819 8.217 -4.295 1.00 93.31 82 ARG A N 1
ATOM 618 C CA . ARG A 1 82 ? -1.731 7.081 -5.220 1.00 93.31 82 ARG A CA 1
ATOM 619 C C . ARG A 1 82 ? -1.162 7.489 -6.575 1.00 93.31 82 ARG A C 1
ATOM 621 O O . ARG A 1 82 ? -0.281 6.804 -7.084 1.00 93.31 82 ARG A O 1
ATOM 628 N N . SER A 1 83 ? -1.624 8.607 -7.132 1.00 91.62 83 SER A N 1
ATOM 629 C CA . SER A 1 83 ? -1.106 9.144 -8.395 1.00 91.62 83 SER A CA 1
ATOM 630 C C . SER A 1 83 ? 0.389 9.449 -8.297 1.00 91.62 83 SER A C 1
ATOM 632 O O . SER A 1 83 ? 1.156 9.067 -9.178 1.00 91.62 83 SER A O 1
ATOM 634 N N . LYS A 1 84 ? 0.823 10.059 -7.185 1.00 91.06 84 LYS A N 1
ATOM 635 C CA . LYS A 1 84 ? 2.239 10.322 -6.918 1.00 91.06 84 LYS A CA 1
ATOM 636 C C . LYS A 1 84 ? 3.054 9.031 -6.826 1.00 91.06 84 LYS A C 1
ATOM 638 O O . LYS A 1 84 ? 4.103 8.944 -7.449 1.00 91.06 84 LYS A O 1
ATOM 643 N N . LEU A 1 85 ? 2.570 8.027 -6.089 1.00 86.69 85 LEU A N 1
ATOM 644 C CA . LEU A 1 85 ? 3.249 6.732 -5.975 1.00 86.69 85 LEU A CA 1
ATOM 645 C C . LEU A 1 85 ? 3.424 6.065 -7.346 1.00 86.69 85 LEU A C 1
ATOM 647 O O . LEU A 1 85 ? 4.503 5.564 -7.650 1.00 86.69 85 LEU A O 1
ATOM 651 N N . ILE A 1 86 ? 2.376 6.072 -8.174 1.00 86.31 86 ILE A N 1
ATOM 652 C CA . ILE A 1 86 ? 2.420 5.516 -9.531 1.00 86.31 86 ILE A CA 1
ATOM 653 C C . ILE A 1 86 ? 3.464 6.248 -10.380 1.00 86.31 86 ILE A C 1
ATOM 655 O O . ILE A 1 86 ? 4.274 5.589 -11.027 1.00 86.31 86 ILE A O 1
ATOM 659 N N . GLU A 1 87 ? 3.484 7.581 -10.361 1.00 86.88 87 GLU A N 1
ATOM 660 C CA . GLU A 1 87 ? 4.470 8.367 -11.114 1.00 86.88 87 GLU A CA 1
ATOM 661 C C . GLU A 1 87 ? 5.903 8.117 -10.621 1.00 86.88 87 GLU A C 1
ATOM 663 O O . GLU A 1 87 ? 6.806 7.915 -11.432 1.00 86.88 87 GLU A O 1
ATOM 668 N N . ASP A 1 88 ? 6.116 8.069 -9.305 1.00 83.62 88 ASP A N 1
ATOM 669 C CA . ASP A 1 88 ? 7.439 7.846 -8.716 1.00 83.62 88 ASP A CA 1
ATOM 670 C C . ASP A 1 88 ? 7.991 6.451 -9.064 1.00 83.62 88 ASP A C 1
ATOM 672 O O . ASP A 1 88 ? 9.183 6.307 -9.345 1.00 83.62 88 ASP A O 1
ATOM 676 N N . VAL A 1 89 ? 7.133 5.422 -9.067 1.00 81.56 89 VAL A N 1
ATOM 677 C CA . VAL A 1 89 ? 7.532 4.024 -9.304 1.00 81.56 89 VAL A CA 1
ATOM 678 C C . VAL A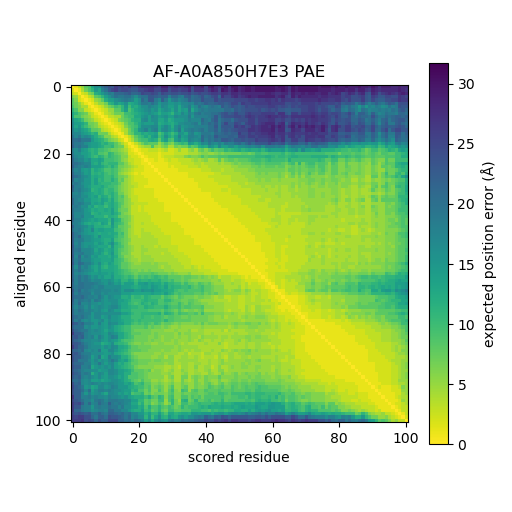 1 89 ? 7.583 3.688 -10.796 1.00 81.56 89 VAL A C 1
ATOM 680 O O . VAL A 1 89 ? 8.563 3.114 -11.269 1.00 81.56 89 VAL A O 1
ATOM 683 N N . LEU A 1 90 ? 6.538 4.027 -11.557 1.00 82.00 90 LEU A N 1
ATOM 684 C CA . LEU A 1 90 ? 6.398 3.626 -12.961 1.00 82.00 90 LEU A CA 1
ATOM 685 C C . LEU A 1 90 ? 6.900 4.686 -13.943 1.00 82.00 90 LEU A C 1
ATOM 687 O O . LEU A 1 90 ? 7.358 4.328 -15.028 1.00 82.00 90 LEU A O 1
ATOM 691 N N . GLY A 1 91 ? 6.875 5.970 -13.584 1.00 82.94 91 GLY A N 1
ATOM 692 C CA . GLY A 1 91 ? 7.309 7.062 -14.460 1.00 82.94 91 GLY A CA 1
ATOM 693 C C . GLY A 1 91 ? 8.732 6.884 -15.014 1.00 82.94 91 GLY A C 1
ATOM 694 O O . GLY A 1 91 ? 8.922 7.018 -16.228 1.00 82.94 91 GLY A O 1
ATOM 695 N N . PRO A 1 92 ? 9.749 6.537 -14.194 1.00 79.94 92 PRO A N 1
ATOM 696 C CA . PRO A 1 92 ? 11.103 6.280 -14.687 1.00 79.94 92 PRO A CA 1
ATOM 697 C C . PRO A 1 92 ? 11.177 5.128 -15.697 1.00 79.94 92 PRO A C 1
ATOM 699 O O . PRO A 1 92 ? 11.879 5.247 -16.703 1.00 79.94 92 PRO A O 1
ATOM 702 N N . LEU A 1 93 ? 10.430 4.044 -15.457 1.00 77.19 93 LEU A N 1
ATOM 703 C CA . LEU A 1 93 ? 10.367 2.886 -16.352 1.00 77.19 93 LEU A CA 1
ATOM 704 C C . LEU A 1 93 ? 9.719 3.267 -17.687 1.00 77.19 93 LEU A C 1
ATOM 706 O O . LEU A 1 93 ? 10.289 3.007 -18.744 1.00 77.19 93 LEU A O 1
ATOM 710 N N . MET A 1 94 ? 8.575 3.957 -17.650 1.00 78.88 94 MET A N 1
ATOM 711 C CA . MET A 1 94 ? 7.846 4.372 -18.854 1.00 78.88 94 MET A CA 1
ATOM 712 C C . MET A 1 94 ? 8.660 5.339 -19.721 1.00 78.88 94 MET A C 1
ATOM 714 O O . MET A 1 94 ? 8.711 5.185 -20.940 1.00 78.88 94 MET A O 1
ATOM 718 N N . ARG A 1 95 ? 9.363 6.300 -19.107 1.00 80.94 95 ARG A N 1
ATOM 719 C CA . ARG A 1 95 ? 10.253 7.226 -19.831 1.00 80.94 95 ARG A CA 1
ATOM 720 C C . ARG A 1 95 ? 11.417 6.521 -20.517 1.00 80.94 95 ARG A C 1
ATOM 722 O O . ARG A 1 95 ? 11.898 7.018 -21.532 1.00 80.94 95 ARG A O 1
ATOM 729 N N . ARG A 1 96 ? 11.906 5.418 -19.948 1.00 74.12 96 ARG A N 1
ATOM 730 C CA . ARG A 1 96 ? 12.980 4.625 -20.548 1.00 74.12 96 ARG A CA 1
ATOM 731 C C . ARG A 1 96 ? 12.467 3.826 -21.743 1.00 74.12 96 ARG A C 1
ATOM 733 O O . ARG A 1 96 ? 13.051 3.937 -22.813 1.00 74.12 96 ARG A O 1
ATOM 740 N N . LEU A 1 97 ? 11.330 3.146 -21.590 1.00 69.00 97 LEU A N 1
ATOM 741 C CA . LEU A 1 97 ? 10.689 2.402 -22.681 1.00 69.00 97 LEU A CA 1
ATOM 742 C C . LEU A 1 97 ? 10.345 3.300 -23.879 1.00 69.00 97 LEU A C 1
ATOM 744 O O . LEU A 1 97 ? 10.587 2.921 -25.016 1.00 69.00 97 LEU A O 1
ATOM 748 N N . ALA A 1 98 ? 9.849 4.517 -23.636 1.00 74.19 98 ALA A N 1
ATOM 749 C CA . ALA A 1 98 ? 9.511 5.468 -24.700 1.00 74.19 98 ALA A CA 1
ATOM 750 C C . ALA A 1 98 ? 10.725 6.034 -25.467 1.00 74.19 98 ALA A C 1
ATOM 752 O O . ALA A 1 98 ? 10.540 6.654 -26.507 1.00 74.19 98 ALA A O 1
ATOM 753 N N . LYS A 1 99 ? 11.950 5.884 -24.943 1.00 65.12 99 LYS A N 1
ATOM 754 C CA . LYS A 1 99 ? 13.195 6.314 -25.610 1.00 65.12 99 LYS A CA 1
ATOM 755 C C . LYS A 1 99 ? 13.885 5.188 -26.381 1.00 65.12 99 LYS A C 1
ATOM 757 O O . LYS A 1 99 ? 14.795 5.473 -27.152 1.00 65.12 99 LYS A O 1
ATOM 762 N N . GLU A 1 100 ? 13.516 3.940 -26.109 1.00 55.69 100 GLU A N 1
ATOM 763 C CA . GLU A 1 100 ? 14.110 2.739 -26.708 1.00 55.69 100 GLU A CA 1
ATOM 764 C C . GLU A 1 100 ? 13.276 2.192 -27.890 1.00 55.69 100 GLU A C 1
ATOM 766 O O . GLU A 1 100 ? 13.751 1.295 -28.586 1.00 55.69 100 GLU A O 1
ATOM 771 N N . GLY A 1 101 ? 12.071 2.730 -28.135 1.00 50.88 101 GLY A N 1
ATOM 772 C CA . GLY A 1 101 ? 11.238 2.468 -29.323 1.00 50.88 101 GLY A CA 1
ATOM 773 C C . GLY A 1 101 ? 11.285 3.606 -30.334 1.00 50.88 101 GLY A C 1
ATOM 774 O O . GLY A 1 101 ? 11.170 3.300 -31.541 1.00 50.88 101 GLY A O 1
#

Secondary structure (DSSP, 8-state):
---------PPPTT--S--S-SSHHHHHHHHHHHHHHHHHHHHHHHHHHHHHHHHHTTSS-HHHHHT----HHHHHHHHHHHHHHHHHHHHHHHHHHHHH-

Organism: NCBI:txid2743979

Solvent-accessible surface area (backbone atoms only — not comparable to full-atom values): 6217 Å² total; per-residue (Å²): 133,83,88,65,80,84,68,79,81,69,70,59,93,88,58,84,78,78,71,88,45,93,50,66,68,60,24,51,50,50,51,52,50,52,52,53,50,52,55,49,51,55,51,48,54,52,49,54,51,50,54,51,52,35,39,74,70,65,78,41,60,85,61,53,67,83,67,58,74,71,53,75,66,57,47,50,52,52,48,53,53,50,53,49,51,47,45,71,67,46,42,64,56,54,59,50,56,68,73,77,111

Mean predicted aligned error: 9.46 Å

pLDDT: mean 80.98, std 14.4, range [43.28, 97.31]

Radius of gyration: 19.45 Å; Cα contacts (8 Å, |Δi|>4): 17; chains: 1; bounding box: 42×48×51 Å

Sequence (101 aa):
MSDAPDLPVGPRAGDRETTFFDDPVKDHLLRSLVTVTMELSVTRDRLASLEALLKESGVVSADALDTLQPDMETARLREAARSKLIEDVLGPLMRRLAKEG

Foldseek 3Di:
DDPDPPDPDDDDVPDPPDFPDPPVLVRVVVVLVVVVVVVVVVVVVVVVVVLVVCCVVVVAPPCCVVPDDDPPVRVVVVVVVVVVVCCVSCVVVVVVVVVVD